Protein AF-E7QZZ4-F1 (afdb_monomer)

Nearest PDB structures (foldseek):
  8rql-assembly1_R  TM=4.074E-01  e=6.180E+00  Homo sapiens
  1i4d-assembly1_A  TM=3.268E-01  e=6.523E+00  Homo sapiens

Sequence (159 aa):
MKKIVRRKFYGGGSCTGNMDLDTPIAASESVMRVAELVAAYLLVGLFVVGLLDFGFLALSFLRAGRATDPRTLIELVDIVLLLFIVAEIYRTVIAYVESEGEVGVVRATVYAGIIALVRKAITFQIDGYSSVTNAAIAAGSYTLLLVGLGTVLWVVSRR

Organism: NCBI:txid797209

pLDDT: mean 82.87, std 15.76, range [37.84, 97.38]

Secondary structure (DSSP, 8-state):
---------------SS-TTTHHHHHHHHHHHHHHHHHHHHHHHHHHHHHHHHHHHHHHHHHHHT-TT-HHHHHHHHHHHHHHHHHHHHHHHHHHHHTT-HHHHHHHHHHHHHHHHHHHHHHT--GGGSSSHHHHHHHHHHHHHHHHHHHHHHHHHHT-

InterPro domains:
  IPR020948 Phosphate-starvation-induced PsiE-like [PF06146] (36-157)

Foldseek 3Di:
DDDDDDDDDDDDDDDDDDPPPVVVVVVVVVVVVVVLVVLLVVLVVVLVVLVVVLVVLVVVCVVVVNPPDPVSVLVSLVSVLVSVLSVLVSQLSVQVVVCVDPLSNLLSVLVSQLSNLVSCVVSQDCVVDPDNVVSVVVVVVSVVSNVVSVVVNVVSVVD

Radius of gyration: 23.57 Å; Cα contacts (8 Å, |Δi|>4): 74; chains: 1; bounding box: 57×45×62 Å

Solvent-accessible surface area (backbone atoms only — not comparable to full-atom values): 9352 Å² total; per-residue (Å²): 136,89,81,92,78,89,83,83,88,88,83,88,90,85,95,83,89,70,88,78,57,58,63,59,50,54,52,50,54,54,52,49,55,51,51,49,53,51,50,52,52,49,46,54,48,52,40,52,51,46,51,49,53,44,49,54,50,54,50,53,32,62,74,68,71,48,73,81,43,69,71,57,48,51,58,53,47,53,48,55,51,49,41,50,50,48,56,40,52,50,52,38,53,50,34,63,68,73,64,56,50,77,67,40,34,54,51,44,46,46,53,42,52,48,54,56,50,50,51,54,60,74,72,60,60,63,86,81,38,99,38,72,68,57,35,52,53,51,53,51,50,53,51,52,52,51,52,50,48,52,49,51,48,55,59,65,71,73,109

Mean predicted aligned error: 10.28 Å

Structure (mmCIF, N/CA/C/O backbone):
data_AF-E7QZZ4-F1
#
_entry.id   AF-E7QZZ4-F1
#
loop_
_atom_site.group_PDB
_atom_site.id
_atom_site.type_symbol
_atom_site.label_atom_id
_atom_site.label_alt_id
_atom_site.label_comp_id
_atom_site.label_asym_id
_atom_site.label_entity_id
_atom_site.label_seq_id
_atom_site.pdbx_PDB_ins_code
_atom_site.Cartn_x
_atom_site.Cartn_y
_atom_site.Cartn_z
_atom_site.occupancy
_atom_site.B_iso_or_equiv
_atom_site.auth_seq_id
_atom_site.auth_comp_id
_atom_site.auth_asym_id
_atom_site.auth_atom_id
_atom_site.pdbx_PDB_model_num
ATOM 1 N N . MET A 1 1 ? -19.718 22.880 13.686 1.00 42.25 1 MET A N 1
ATOM 2 C CA . MET A 1 1 ? -21.036 23.481 14.009 1.00 42.25 1 MET A CA 1
ATOM 3 C C . MET A 1 1 ? -22.128 22.599 13.400 1.00 42.25 1 MET A C 1
ATOM 5 O O . MET A 1 1 ? -21.988 22.274 12.231 1.00 42.25 1 MET A O 1
ATOM 9 N N . LYS A 1 2 ? -23.171 22.239 14.180 1.00 38.03 2 LYS A N 1
ATOM 10 C CA . LYS A 1 2 ? -24.207 21.177 13.986 1.00 38.03 2 LYS A CA 1
ATOM 11 C C . LYS A 1 2 ? -23.729 19.753 14.342 1.00 38.03 2 LYS A C 1
ATOM 13 O O . LYS A 1 2 ? -22.684 19.353 13.869 1.00 38.03 2 LYS A O 1
ATOM 18 N N 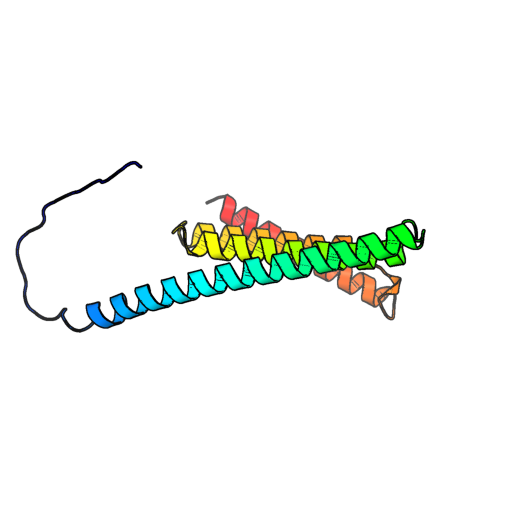. LYS A 1 3 ? -24.438 18.939 15.137 1.00 41.06 3 LYS A N 1
ATOM 19 C CA . LYS A 1 3 ? -25.763 19.076 15.770 1.00 41.06 3 LYS A CA 1
ATOM 20 C C . LYS A 1 3 ? -25.806 18.206 17.038 1.00 41.06 3 LYS A C 1
ATOM 22 O O . LYS A 1 3 ? -25.591 17.004 16.980 1.00 41.06 3 LYS A O 1
ATOM 27 N N . ILE A 1 4 ? -26.125 18.845 18.159 1.00 48.25 4 ILE A N 1
ATOM 28 C CA . ILE A 1 4 ? -26.510 18.230 19.431 1.00 48.25 4 ILE A CA 1
ATOM 29 C C . ILE A 1 4 ? -27.861 17.534 19.223 1.00 48.25 4 ILE A C 1
ATOM 31 O O . ILE A 1 4 ? -28.830 18.195 18.852 1.00 48.25 4 ILE A O 1
ATOM 35 N N . VAL A 1 5 ? -27.945 16.231 19.490 1.00 53.12 5 VAL A N 1
ATOM 36 C CA . VAL A 1 5 ? -29.221 15.526 19.681 1.00 53.12 5 VAL A CA 1
ATOM 37 C C . VAL A 1 5 ? -29.176 14.858 21.048 1.00 53.12 5 VAL A C 1
ATOM 39 O O . VAL A 1 5 ? -28.675 13.753 21.217 1.00 53.12 5 VAL A O 1
ATOM 42 N N . ARG A 1 6 ? -29.710 15.571 22.044 1.00 52.62 6 ARG A N 1
ATOM 43 C CA . ARG A 1 6 ? -30.149 14.976 23.305 1.00 52.62 6 ARG A CA 1
ATOM 44 C C . ARG A 1 6 ? -31.346 14.067 23.018 1.00 52.62 6 ARG A C 1
ATOM 46 O O . ARG A 1 6 ? -32.329 14.532 22.446 1.00 52.62 6 ARG A O 1
ATOM 53 N N . ARG A 1 7 ? -31.333 12.838 23.534 1.00 49.09 7 ARG A N 1
ATOM 54 C CA . ARG A 1 7 ? -32.557 12.181 24.010 1.00 49.09 7 ARG A CA 1
ATOM 55 C C . ARG A 1 7 ? -32.382 11.818 25.474 1.00 49.09 7 ARG A C 1
ATOM 57 O O . ARG A 1 7 ? -31.346 11.318 25.890 1.00 49.09 7 ARG A O 1
ATOM 64 N N . LYS A 1 8 ? -33.405 12.174 26.239 1.00 42.78 8 LYS A N 1
ATOM 65 C CA . LYS A 1 8 ? -33.570 11.957 27.672 1.00 42.78 8 LYS A CA 1
ATOM 66 C C . LYS A 1 8 ? -34.517 10.762 27.845 1.00 42.78 8 LYS A C 1
ATOM 68 O O . LYS A 1 8 ? -35.395 10.586 27.005 1.00 42.78 8 LYS A O 1
ATOM 73 N N . PHE A 1 9 ? -34.391 10.090 28.990 1.00 37.84 9 PHE A N 1
ATOM 74 C CA . PHE A 1 9 ? -35.354 9.180 29.631 1.00 37.84 9 PHE A CA 1
ATOM 75 C C . PHE A 1 9 ? -35.299 7.679 29.285 1.00 37.84 9 PHE A C 1
ATOM 77 O O . PHE A 1 9 ? -35.936 7.219 28.347 1.00 37.84 9 PHE A O 1
ATOM 84 N N . TYR A 1 10 ? -34.649 6.918 30.172 1.00 41.16 10 TYR A N 1
ATOM 85 C CA . TYR A 1 10 ? -35.268 5.785 30.870 1.00 41.16 10 TYR A CA 1
ATOM 86 C C . TYR A 1 10 ? -34.875 5.877 32.350 1.00 41.16 10 TYR A C 1
ATOM 88 O O . TYR A 1 10 ? -33.709 6.094 32.673 1.00 41.16 10 TYR A O 1
ATOM 96 N N . GLY A 1 11 ? -35.860 5.785 33.239 1.00 40.56 11 GLY A N 1
ATOM 97 C CA . GLY A 1 11 ? -35.671 5.658 34.677 1.00 40.56 11 GLY A CA 1
ATOM 98 C C . GLY A 1 11 ? -36.315 4.364 35.163 1.00 40.56 11 GLY A C 1
ATOM 99 O O . GLY A 1 11 ? -37.376 3.996 34.666 1.00 40.56 11 GLY A O 1
ATOM 100 N N . GLY A 1 12 ? -35.684 3.733 36.156 1.00 40.25 12 GLY A N 1
ATOM 101 C CA . GLY A 1 12 ? -36.328 2.793 37.076 1.00 40.25 12 GLY A CA 1
ATOM 102 C C . GLY A 1 12 ? -35.884 1.330 36.984 1.00 40.25 12 GLY A C 1
ATOM 103 O O . GLY A 1 12 ? -36.421 0.580 36.181 1.00 40.25 12 GLY A O 1
ATOM 104 N N . GLY A 1 13 ? -35.017 0.919 37.921 1.00 40.28 13 GLY A N 1
ATOM 105 C CA . GLY A 1 13 ? -35.077 -0.413 38.542 1.00 40.28 13 GLY A C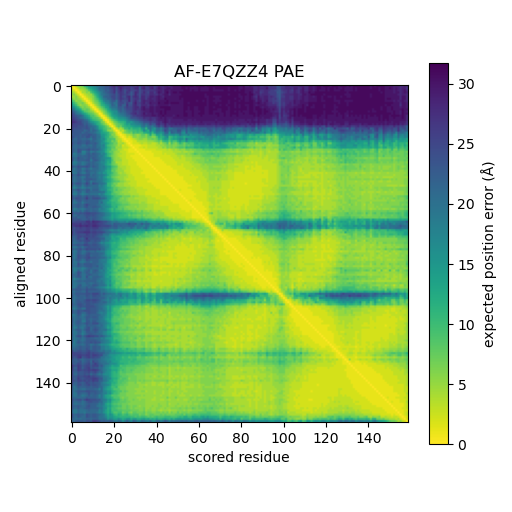A 1
ATOM 106 C C . GLY A 1 13 ? -33.966 -1.413 38.206 1.00 40.28 13 GLY A C 1
ATOM 107 O O . GLY A 1 13 ? -34.109 -2.183 37.266 1.00 40.28 13 GLY A O 1
ATOM 108 N N . SER A 1 14 ? -32.913 -1.460 39.035 1.00 43.72 14 SER A N 1
ATOM 109 C CA . SER A 1 14 ? -32.365 -2.662 39.715 1.00 43.72 14 SER A CA 1
ATOM 110 C C . SER A 1 14 ? -30.895 -2.448 40.115 1.00 43.72 14 SER A C 1
ATOM 112 O O . SER A 1 14 ? -29.994 -2.390 39.285 1.00 43.72 14 SER A O 1
ATOM 114 N N . CYS A 1 15 ? -30.653 -2.310 41.421 1.00 56.16 15 CYS A N 1
ATOM 115 C CA . CYS A 1 15 ? -29.321 -2.340 42.017 1.00 56.16 15 CYS A CA 1
ATOM 116 C C . CYS A 1 15 ? -29.024 -3.771 42.472 1.00 56.16 15 CYS A C 1
ATOM 118 O O . CYS A 1 15 ? -29.404 -4.121 43.581 1.00 56.16 15 CYS A O 1
ATOM 120 N N . THR A 1 16 ? -28.343 -4.566 41.647 1.00 53.19 16 THR A N 1
ATOM 121 C CA . THR A 1 16 ? -27.555 -5.734 42.083 1.00 53.19 16 THR A CA 1
ATOM 122 C C . THR A 1 16 ? -26.642 -6.181 40.934 1.00 53.19 16 THR A C 1
ATOM 124 O O . THR A 1 16 ? -27.094 -6.823 39.995 1.00 53.19 16 THR A O 1
ATOM 127 N N . GLY A 1 17 ? -25.346 -5.847 41.020 1.00 50.84 17 GLY A N 1
ATOM 128 C CA . GLY A 1 17 ? -24.285 -6.599 40.330 1.00 50.84 17 GLY A CA 1
ATOM 129 C C . GLY A 1 17 ? -23.685 -6.057 39.024 1.00 50.84 17 GLY 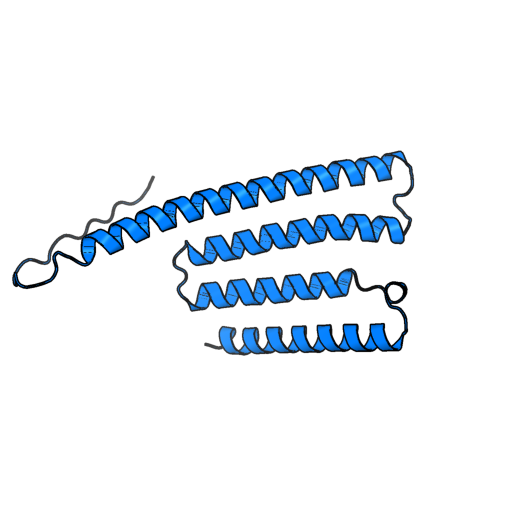A C 1
ATOM 130 O O . GLY A 1 17 ? -23.250 -6.882 38.233 1.00 50.84 17 GLY A O 1
ATOM 131 N N . ASN A 1 18 ? -23.610 -4.738 38.779 1.00 57.66 18 ASN A N 1
ATOM 132 C CA . ASN A 1 18 ? -23.001 -4.209 37.534 1.00 57.66 18 ASN A CA 1
ATOM 133 C C . ASN A 1 18 ? -21.833 -3.209 37.712 1.00 57.66 18 ASN A C 1
ATOM 135 O O . ASN A 1 18 ? -21.394 -2.613 36.742 1.00 57.66 18 ASN A O 1
ATOM 139 N N . MET A 1 19 ? -21.303 -3.010 38.927 1.00 58.62 19 MET A N 1
ATOM 140 C CA . MET A 1 19 ? -20.326 -1.936 39.217 1.00 58.62 19 MET A CA 1
ATOM 141 C C . MET A 1 19 ? -18.837 -2.278 38.998 1.00 58.62 19 MET A C 1
ATOM 143 O O . MET A 1 19 ? -17.996 -1.461 39.356 1.00 58.62 19 MET A O 1
ATOM 147 N N . ASP A 1 20 ? -18.489 -3.426 38.407 1.00 60.53 20 ASP A N 1
ATOM 148 C CA . ASP A 1 20 ? -17.073 -3.836 38.254 1.00 60.53 20 ASP A CA 1
ATOM 149 C C . ASP A 1 20 ? -16.617 -4.039 36.792 1.00 60.53 20 ASP A C 1
ATOM 151 O O . ASP A 1 20 ? -15.437 -4.250 36.524 1.00 60.53 20 ASP A O 1
ATOM 155 N N . LEU A 1 21 ? -17.533 -3.947 35.816 1.00 61.19 21 LEU A N 1
ATOM 156 C CA . LEU A 1 21 ? -17.217 -4.092 34.384 1.00 61.19 21 LEU A CA 1
ATOM 157 C C . LEU A 1 21 ? -17.205 -2.755 33.625 1.00 61.19 21 LEU A C 1
ATOM 159 O O . LEU A 1 21 ? -16.523 -2.633 32.610 1.00 61.19 21 LEU A O 1
ATOM 163 N N . ASP A 1 22 ? -17.879 -1.725 34.137 1.00 65.50 22 ASP A N 1
ATOM 164 C CA . ASP A 1 22 ? -17.979 -0.425 33.461 1.00 65.50 22 ASP A CA 1
ATOM 165 C C . ASP A 1 22 ? -16.650 0.365 33.505 1.00 65.50 22 ASP A C 1
ATOM 167 O O . ASP A 1 22 ? -16.272 1.032 32.540 1.00 65.50 22 ASP A O 1
ATOM 171 N N . THR A 1 23 ? -15.886 0.242 34.595 1.00 72.69 23 THR A N 1
ATOM 172 C CA . THR A 1 23 ? -14.551 0.839 34.787 1.00 72.69 23 THR A CA 1
ATOM 173 C C . THR A 1 23 ? -13.483 0.284 33.832 1.00 72.69 23 THR A C 1
ATOM 175 O O . THR A 1 23 ? -12.795 1.091 33.198 1.00 72.69 23 THR A O 1
ATOM 178 N N . PRO A 1 24 ? -13.316 -1.046 33.671 1.00 74.56 24 PRO A N 1
ATOM 179 C CA . PRO A 1 24 ? -12.363 -1.590 32.703 1.00 74.56 24 PRO A CA 1
ATOM 180 C C . PRO A 1 24 ? -12.770 -1.332 31.243 1.00 74.56 24 PRO A C 1
ATOM 182 O O . PRO A 1 24 ? -11.891 -1.098 30.412 1.00 74.56 24 PRO A O 1
ATOM 185 N N . ILE A 1 25 ? -14.071 -1.294 30.920 1.00 79.44 25 ILE A N 1
ATOM 186 C CA . ILE A 1 25 ? -14.547 -0.956 29.566 1.00 79.44 25 ILE A CA 1
ATOM 187 C C . ILE A 1 25 ? -14.224 0.506 29.220 1.00 79.44 25 ILE A C 1
ATOM 189 O O . ILE A 1 25 ? -13.656 0.774 28.161 1.00 79.44 25 ILE A O 1
ATOM 193 N N . ALA A 1 26 ? -14.497 1.452 30.125 1.00 78.00 26 ALA A N 1
ATOM 194 C CA . ALA A 1 26 ? -14.185 2.868 29.906 1.00 78.00 26 ALA A CA 1
ATOM 195 C C . ALA A 1 26 ? -12.672 3.131 29.784 1.00 78.00 26 ALA A C 1
ATOM 197 O O . ALA A 1 26 ? -12.235 3.961 28.980 1.00 78.00 26 ALA A O 1
ATOM 198 N N . ALA A 1 27 ? -11.854 2.401 30.551 1.00 82.94 27 ALA A N 1
ATOM 199 C CA . ALA A 1 27 ? -10.402 2.452 30.415 1.00 82.94 27 ALA A CA 1
ATOM 200 C C . ALA A 1 27 ? -9.947 1.932 29.040 1.00 82.94 27 ALA A C 1
ATOM 202 O O . ALA A 1 27 ? -9.106 2.561 28.396 1.00 82.94 27 ALA A O 1
ATOM 203 N N . SER A 1 28 ? -10.536 0.831 28.561 1.00 82.56 28 SER A N 1
ATOM 204 C CA . SER A 1 28 ? -10.235 0.261 27.245 1.00 82.56 28 SER A CA 1
ATOM 205 C C . SER A 1 28 ? -10.594 1.211 26.098 1.00 82.56 28 SER A C 1
ATOM 207 O O . SER A 1 28 ? -9.782 1.380 25.188 1.00 82.56 28 SER A O 1
ATOM 209 N N . GLU A 1 29 ? -11.743 1.892 26.163 1.00 84.69 29 GLU A N 1
ATOM 210 C CA . GLU A 1 29 ? -12.149 2.860 25.134 1.00 84.69 29 GLU A CA 1
ATOM 211 C C . GLU A 1 29 ? -11.162 4.036 25.036 1.00 84.69 29 GLU A C 1
ATOM 213 O O . GLU A 1 29 ? -10.754 4.436 23.943 1.00 84.69 29 GLU A O 1
ATOM 218 N N . SER A 1 30 ? -10.729 4.568 26.183 1.00 87.12 30 SER A N 1
ATOM 219 C CA . SER A 1 30 ? -9.753 5.662 26.237 1.00 87.12 30 SER A CA 1
ATOM 220 C C . SER A 1 30 ? -8.394 5.246 25.664 1.00 87.12 30 SER A C 1
ATOM 222 O O . SER A 1 30 ? -7.809 5.967 24.852 1.00 87.12 30 SER A O 1
ATOM 224 N N . VAL A 1 31 ? -7.914 4.050 26.023 1.00 89.25 31 VAL A N 1
ATOM 225 C CA . VAL A 1 31 ? -6.652 3.503 25.502 1.00 89.25 31 VAL A CA 1
ATOM 226 C C . VAL A 1 31 ? -6.726 3.293 23.990 1.00 89.25 31 VAL A C 1
ATOM 228 O O . VAL A 1 31 ? -5.794 3.680 23.285 1.00 89.25 31 VAL A O 1
ATOM 231 N N . MET A 1 32 ? -7.832 2.744 23.479 1.00 86.56 32 MET A N 1
ATOM 232 C CA . MET A 1 32 ? -8.021 2.532 22.043 1.00 86.56 32 MET A CA 1
ATOM 233 C C . MET A 1 32 ? -7.991 3.854 21.270 1.00 86.56 32 MET A C 1
ATOM 235 O O . MET A 1 32 ? -7.299 3.959 20.263 1.00 86.56 32 MET A O 1
ATOM 239 N N . ARG A 1 33 ? -8.657 4.894 21.782 1.00 86.75 33 ARG A N 1
ATOM 240 C CA . ARG A 1 33 ? -8.683 6.226 21.159 1.00 86.75 33 ARG A CA 1
ATOM 241 C C . ARG A 1 33 ? -7.298 6.881 21.108 1.00 86.75 33 ARG A C 1
ATOM 243 O O . ARG A 1 33 ? -6.956 7.544 20.131 1.00 86.75 33 ARG A O 1
ATOM 250 N N . VAL A 1 34 ? -6.478 6.696 22.146 1.00 91.94 34 VAL A N 1
ATOM 251 C CA . VAL A 1 34 ? -5.083 7.171 22.142 1.00 91.94 34 VAL A CA 1
ATOM 252 C C . VAL A 1 34 ? -4.244 6.375 21.142 1.00 91.94 34 VAL A C 1
ATOM 254 O O . VAL A 1 34 ? -3.493 6.973 20.372 1.00 91.94 34 VAL A O 1
ATOM 257 N N . ALA A 1 35 ? -4.381 5.047 21.123 1.00 88.50 35 ALA A N 1
ATOM 258 C CA . ALA A 1 35 ? -3.658 4.182 20.194 1.00 88.50 35 ALA A CA 1
ATOM 259 C C . ALA A 1 35 ? -3.992 4.507 18.732 1.00 88.50 35 ALA A C 1
ATOM 261 O O . ALA A 1 35 ? -3.092 4.587 17.899 1.00 88.50 35 ALA A O 1
ATOM 262 N N . GLU A 1 36 ? -5.264 4.761 18.437 1.00 87.94 36 GLU A N 1
ATOM 263 C CA . GLU A 1 36 ? -5.742 5.204 17.133 1.00 87.94 36 GLU A CA 1
ATOM 264 C C . GLU A 1 36 ? -5.081 6.515 16.698 1.00 87.94 36 GLU A C 1
ATOM 266 O O . GLU A 1 36 ? -4.523 6.594 15.604 1.00 87.94 36 GLU A O 1
ATOM 271 N N . LEU A 1 37 ? -5.088 7.530 17.567 1.00 90.56 37 LEU A N 1
ATOM 272 C CA . LEU A 1 37 ? -4.479 8.824 17.277 1.00 90.56 37 LEU A CA 1
ATOM 273 C C . LEU A 1 37 ? -2.975 8.674 17.005 1.00 90.56 37 LEU A C 1
ATOM 275 O O . LEU A 1 37 ? -2.461 9.224 16.031 1.00 90.56 37 LEU A O 1
ATOM 279 N N . VAL A 1 38 ? -2.274 7.886 17.824 1.00 93.25 38 VAL A N 1
ATOM 280 C CA . VAL A 1 38 ? -0.850 7.582 17.624 1.00 93.25 38 VAL A CA 1
ATOM 281 C C . VAL A 1 38 ? -0.626 6.861 16.295 1.00 93.25 38 VAL A C 1
ATOM 283 O O . VAL A 1 38 ? 0.242 7.273 15.528 1.00 93.25 38 VAL A O 1
ATOM 286 N N . ALA A 1 39 ? -1.416 5.832 15.981 1.00 90.38 39 ALA A N 1
ATOM 287 C CA . ALA A 1 39 ? -1.319 5.101 14.721 1.00 90.38 39 ALA A CA 1
ATOM 288 C C . ALA A 1 39 ? -1.564 6.018 13.514 1.00 90.38 39 ALA A C 1
ATOM 290 O O . ALA A 1 39 ? -0.796 5.979 12.554 1.00 90.38 39 ALA A O 1
ATOM 291 N N . ALA A 1 40 ? -2.570 6.892 13.578 1.00 89.38 40 ALA A N 1
ATOM 292 C CA . ALA A 1 40 ? -2.854 7.868 12.533 1.00 89.38 40 ALA A CA 1
ATOM 293 C C . ALA A 1 40 ? -1.667 8.821 12.312 1.00 89.38 40 ALA A C 1
ATOM 295 O O . ALA A 1 40 ? -1.232 9.003 11.175 1.00 89.38 40 ALA A O 1
ATOM 296 N N . TYR A 1 41 ? -1.087 9.374 13.383 1.00 93.69 41 TYR A N 1
ATOM 297 C CA . TYR A 1 41 ? 0.098 10.232 13.277 1.00 93.69 41 TYR A CA 1
ATOM 298 C C . TYR A 1 41 ? 1.320 9.491 12.733 1.00 93.69 41 TYR A C 1
ATOM 300 O O . TYR A 1 41 ? 2.047 10.048 11.912 1.00 93.69 41 TYR A O 1
ATOM 308 N N . LEU A 1 42 ? 1.542 8.241 13.146 1.00 94.75 42 LEU A N 1
ATOM 309 C CA . LEU A 1 42 ? 2.636 7.419 12.629 1.00 94.75 42 LEU A CA 1
ATOM 310 C C . LEU A 1 42 ? 2.465 7.127 11.138 1.00 94.75 42 LEU A C 1
ATOM 312 O O . LEU A 1 42 ? 3.428 7.260 10.389 1.00 94.75 42 LEU A O 1
ATOM 316 N N . LEU A 1 43 ? 1.255 6.778 10.694 1.00 92.75 43 LEU A N 1
ATOM 317 C CA . LEU A 1 43 ? 0.965 6.520 9.282 1.00 92.75 43 LEU A CA 1
ATOM 318 C C . LEU A 1 43 ? 1.145 7.775 8.428 1.00 92.75 43 LEU A C 1
ATOM 320 O O . LEU A 1 43 ? 1.789 7.710 7.383 1.00 92.75 43 LEU A O 1
ATOM 324 N N . VAL A 1 44 ? 0.645 8.924 8.889 1.00 92.75 44 VAL A N 1
ATOM 325 C CA . VAL A 1 44 ? 0.860 10.212 8.211 1.00 92.75 44 VAL A CA 1
ATOM 326 C C . VAL A 1 44 ? 2.349 10.561 8.176 1.00 92.75 44 VAL A C 1
ATOM 328 O O . VAL A 1 44 ? 2.856 10.966 7.133 1.00 92.75 44 VAL A O 1
ATOM 331 N N . GLY A 1 45 ? 3.073 10.357 9.278 1.00 95.75 45 GLY A N 1
ATOM 332 C CA . GLY A 1 45 ? 4.518 10.566 9.345 1.00 95.75 45 GLY A CA 1
ATOM 333 C C . GLY A 1 45 ? 5.283 9.690 8.351 1.00 95.75 45 GLY A C 1
ATOM 334 O O . GLY A 1 45 ? 6.092 10.207 7.582 1.00 95.75 45 GLY A O 1
ATOM 335 N N . LEU A 1 46 ? 4.981 8.388 8.301 1.00 94.56 46 LEU A N 1
ATOM 336 C CA . LEU A 1 46 ? 5.560 7.456 7.326 1.00 94.56 46 LEU A CA 1
ATOM 337 C C . LEU A 1 46 ? 5.257 7.878 5.888 1.00 94.56 46 LEU A C 1
ATOM 339 O O . LEU A 1 46 ? 6.131 7.800 5.027 1.00 94.56 46 LEU A O 1
ATOM 343 N N . PHE A 1 47 ? 4.033 8.337 5.630 1.00 94.69 47 PHE A N 1
ATOM 344 C CA . PHE A 1 47 ? 3.631 8.804 4.310 1.00 94.69 47 PHE A CA 1
ATOM 345 C C . PHE A 1 47 ? 4.428 10.040 3.884 1.00 94.69 47 PHE A C 1
ATOM 347 O O . PHE A 1 47 ? 4.915 10.102 2.758 1.00 94.69 47 PHE A O 1
ATOM 354 N N . VAL A 1 48 ? 4.614 11.005 4.789 1.00 96.25 48 VAL A N 1
ATOM 355 C CA . VAL A 1 48 ? 5.431 12.197 4.527 1.00 96.25 48 VAL A CA 1
ATOM 356 C C . VAL A 1 48 ? 6.880 11.813 4.246 1.00 96.25 48 VAL A C 1
ATOM 358 O O . VAL A 1 48 ? 7.439 12.285 3.260 1.00 96.25 48 VAL A O 1
ATOM 361 N N . VAL A 1 49 ? 7.479 10.938 5.059 1.00 95.75 49 VAL A N 1
ATOM 362 C CA . VAL A 1 49 ? 8.858 10.470 4.837 1.00 95.75 49 VAL A CA 1
ATOM 363 C C . VAL A 1 49 ? 8.984 9.791 3.475 1.00 95.75 49 VAL A C 1
ATOM 365 O O . VAL A 1 49 ? 9.826 10.194 2.679 1.00 95.75 49 VAL A O 1
ATOM 368 N N . GLY A 1 50 ? 8.097 8.850 3.146 1.00 94.00 50 GLY A N 1
ATOM 369 C CA . GLY A 1 50 ? 8.143 8.184 1.845 1.00 94.00 50 GLY A CA 1
ATOM 370 C C . GLY A 1 50 ? 7.918 9.142 0.665 1.00 94.00 50 GLY A C 1
ATOM 371 O O . GLY A 1 50 ? 8.503 8.953 -0.400 1.00 94.00 50 GLY A O 1
ATOM 372 N N . LEU A 1 51 ? 7.100 10.189 0.837 1.00 96.12 51 LEU A N 1
ATOM 373 C CA . LEU A 1 51 ? 6.863 11.203 -0.193 1.00 96.12 51 LEU A CA 1
ATOM 374 C C . LEU A 1 51 ? 8.121 12.042 -0.435 1.00 96.12 51 LEU A C 1
ATOM 376 O O . LEU A 1 51 ? 8.438 12.360 -1.582 1.00 96.12 51 LEU A O 1
ATOM 380 N N . LEU A 1 52 ? 8.843 12.379 0.635 1.00 96.81 52 LEU A N 1
ATOM 381 C CA . LEU A 1 52 ? 10.131 13.059 0.544 1.00 96.81 52 LEU A CA 1
ATOM 382 C C . LEU A 1 52 ? 11.177 12.165 -0.126 1.00 96.81 52 LEU A C 1
ATOM 384 O O . LEU A 1 52 ? 11.844 12.628 -1.050 1.00 96.81 52 LEU A O 1
ATOM 388 N N . ASP A 1 53 ? 11.275 10.895 0.269 1.00 94.31 53 ASP A N 1
ATOM 389 C CA . ASP A 1 53 ? 12.200 9.924 -0.327 1.00 94.31 53 ASP A CA 1
ATOM 390 C C . ASP A 1 53 ? 11.961 9.780 -1.835 1.00 94.31 53 ASP A C 1
ATOM 392 O O . ASP A 1 53 ? 12.891 9.904 -2.638 1.00 94.31 53 ASP A O 1
ATOM 396 N N . PHE A 1 54 ? 10.697 9.612 -2.238 1.00 94.12 54 PHE A N 1
ATOM 397 C CA . PHE A 1 54 ? 10.294 9.614 -3.643 1.00 94.12 54 PHE A CA 1
ATOM 398 C C . PHE A 1 54 ? 10.701 10.912 -4.349 1.00 94.12 54 PHE A C 1
ATOM 400 O O . PHE A 1 54 ? 11.270 10.869 -5.440 1.00 94.12 54 PHE A O 1
ATOM 407 N N . GLY A 1 55 ? 10.440 12.068 -3.731 1.00 94.12 55 GLY A N 1
ATOM 408 C CA . GLY A 1 55 ? 10.765 13.375 -4.294 1.00 94.12 55 GLY A CA 1
ATOM 409 C C . GLY A 1 55 ? 12.266 13.569 -4.522 1.00 94.12 55 GLY A C 1
ATOM 410 O O . GLY A 1 55 ? 12.674 14.010 -5.599 1.00 94.12 55 GLY A O 1
ATOM 411 N N . PHE A 1 56 ? 13.100 13.202 -3.545 1.00 94.38 56 PHE A N 1
ATOM 412 C CA . PHE A 1 56 ? 14.555 13.272 -3.674 1.00 94.38 56 PHE A CA 1
ATOM 413 C C . PHE A 1 56 ? 15.077 12.316 -4.746 1.00 94.38 56 PHE A C 1
ATOM 415 O O . PHE A 1 56 ? 15.902 12.724 -5.570 1.00 94.38 56 PHE A O 1
ATOM 422 N N . LEU A 1 57 ? 14.572 11.079 -4.784 1.00 91.50 57 LEU A N 1
ATOM 423 C CA . LEU A 1 57 ? 14.969 10.100 -5.790 1.00 91.50 57 LEU A CA 1
ATOM 424 C C . LEU A 1 57 ? 14.586 10.567 -7.200 1.00 91.50 57 LEU A C 1
ATOM 426 O O . LEU A 1 57 ? 15.444 10.634 -8.081 1.00 91.50 57 LEU A O 1
ATOM 430 N N . ALA A 1 58 ? 13.333 10.978 -7.399 1.00 91.19 58 ALA A N 1
ATOM 431 C CA . ALA A 1 58 ? 12.845 11.502 -8.671 1.00 91.19 58 ALA A CA 1
ATOM 432 C C . ALA A 1 58 ? 13.686 12.696 -9.147 1.00 91.19 58 ALA A C 1
ATOM 434 O O . ALA A 1 58 ? 14.126 12.741 -10.297 1.00 91.19 58 ALA A O 1
ATOM 435 N N . LEU A 1 59 ? 13.980 13.642 -8.250 1.00 92.75 59 LEU A N 1
ATOM 436 C CA . LEU A 1 59 ? 14.799 14.809 -8.567 1.00 92.75 59 LEU A CA 1
ATOM 437 C C . LEU A 1 59 ? 16.232 14.423 -8.960 1.00 92.75 59 LEU A C 1
ATOM 439 O O . LEU A 1 59 ? 16.801 15.022 -9.876 1.00 92.75 59 LEU A O 1
ATOM 443 N N . SER A 1 60 ? 16.812 13.422 -8.293 1.00 90.12 60 SER A N 1
ATOM 444 C CA . SER A 1 60 ? 18.143 12.907 -8.626 1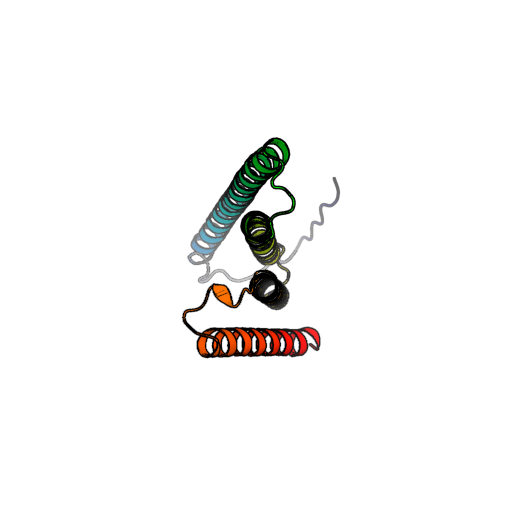.00 90.12 60 SER A CA 1
ATOM 445 C C . SER A 1 60 ? 18.187 12.324 -10.044 1.00 90.12 60 SER A C 1
ATOM 447 O O . SER A 1 60 ? 19.107 12.626 -10.808 1.00 90.12 60 SER A O 1
ATOM 449 N N . PHE A 1 61 ? 17.147 11.586 -10.445 1.00 87.38 61 PHE A N 1
ATOM 450 C CA . PHE A 1 61 ? 17.044 10.979 -11.771 1.00 87.38 61 PHE A CA 1
ATOM 451 C C . PHE A 1 61 ? 16.804 12.002 -12.878 1.00 87.38 61 PHE A C 1
ATOM 453 O O . PHE A 1 61 ? 17.426 11.907 -13.940 1.00 87.38 61 PHE A O 1
ATOM 460 N N . LEU A 1 62 ? 15.971 13.015 -12.616 1.00 87.44 62 LEU A N 1
ATOM 461 C CA . LEU A 1 62 ? 15.743 14.122 -13.546 1.00 87.44 62 LEU A CA 1
ATOM 462 C C . LEU A 1 62 ? 17.037 14.892 -13.829 1.00 87.44 62 LEU A C 1
ATOM 464 O O . LEU A 1 62 ? 17.343 15.177 -14.983 1.00 87.44 62 LEU A O 1
ATOM 468 N N . ARG A 1 63 ? 17.835 15.181 -12.793 1.00 90.38 63 ARG A N 1
ATOM 469 C CA . ARG A 1 63 ? 19.123 15.878 -12.950 1.00 90.38 63 ARG A CA 1
ATOM 470 C C . ARG A 1 63 ? 20.171 15.037 -13.677 1.00 90.38 63 ARG A C 1
ATOM 472 O O . ARG A 1 63 ? 20.989 15.591 -14.401 1.00 90.38 63 ARG A O 1
ATOM 479 N N . ALA A 1 64 ? 20.152 13.720 -13.486 1.00 86.56 64 ALA A N 1
ATOM 480 C CA . ALA A 1 64 ? 21.102 12.804 -14.110 1.00 86.56 64 ALA A CA 1
ATOM 481 C C . ALA A 1 64 ? 20.755 12.440 -15.569 1.00 86.56 64 ALA A C 1
ATOM 483 O O . ALA A 1 64 ? 21.540 11.748 -16.212 1.00 86.56 64 ALA A O 1
ATOM 484 N N . GLY A 1 65 ? 19.589 12.851 -16.087 1.00 81.81 65 GLY A N 1
ATOM 485 C CA . GLY A 1 65 ? 19.149 12.516 -17.447 1.00 81.81 65 GLY A CA 1
ATOM 486 C C . GLY A 1 65 ? 18.842 11.027 -17.663 1.00 81.81 65 GLY A C 1
ATOM 487 O O . GLY A 1 65 ? 18.824 10.567 -18.800 1.00 81.81 65 GLY A O 1
ATOM 488 N N . ARG A 1 66 ? 18.602 10.260 -16.589 1.00 76.69 66 ARG A N 1
ATOM 489 C CA . ARG A 1 66 ? 18.348 8.802 -16.629 1.00 76.69 66 ARG A CA 1
ATOM 490 C C . ARG A 1 66 ? 16.864 8.432 -16.552 1.00 76.69 66 ARG A C 1
ATOM 492 O O . ARG A 1 66 ? 16.524 7.290 -16.270 1.00 76.69 66 ARG A O 1
ATOM 499 N N . ALA A 1 67 ? 15.972 9.390 -16.801 1.00 66.50 67 ALA A N 1
ATOM 500 C CA . ALA A 1 67 ? 14.529 9.218 -16.612 1.00 66.50 67 ALA A CA 1
ATOM 501 C C . ALA A 1 67 ? 13.892 8.124 -17.498 1.00 66.50 67 ALA A C 1
ATOM 503 O O . ALA A 1 67 ? 12.775 7.701 -17.225 1.00 66.50 67 ALA A O 1
ATOM 504 N N . THR A 1 68 ? 14.578 7.666 -18.546 1.00 77.44 68 THR A N 1
ATOM 505 C CA . THR A 1 68 ? 14.069 6.689 -19.522 1.00 77.44 68 THR A CA 1
ATOM 506 C C . THR A 1 68 ? 14.658 5.284 -19.392 1.00 77.44 68 THR A C 1
ATOM 508 O O . THR A 1 68 ? 14.327 4.433 -20.213 1.00 77.44 68 THR A O 1
ATOM 511 N N . ASP A 1 69 ? 15.512 5.008 -18.400 1.00 82.69 69 ASP A N 1
ATOM 512 C CA . ASP A 1 69 ? 15.984 3.638 -18.151 1.00 82.69 69 ASP A CA 1
ATOM 513 C C . ASP A 1 69 ? 14.877 2.818 -17.452 1.00 82.69 69 ASP A C 1
ATOM 515 O O . ASP A 1 69 ? 14.446 3.190 -16.353 1.00 82.69 69 ASP A O 1
ATOM 519 N N . PRO A 1 70 ? 14.408 1.699 -18.043 1.00 80.75 70 PRO A N 1
ATOM 520 C CA . PRO A 1 70 ? 13.383 0.848 -17.442 1.00 80.75 70 PRO A CA 1
ATOM 521 C C . PRO A 1 70 ? 13.723 0.385 -16.024 1.00 80.75 70 PRO A C 1
ATOM 523 O O . PRO A 1 70 ? 12.836 0.303 -15.177 1.00 80.75 70 PRO A O 1
ATOM 526 N N . ARG A 1 71 ? 15.000 0.107 -15.738 1.00 82.62 71 ARG A N 1
ATOM 527 C CA . ARG A 1 71 ? 15.414 -0.388 -14.420 1.00 82.62 71 ARG A CA 1
ATOM 528 C C . ARG A 1 71 ? 15.258 0.695 -13.350 1.00 82.62 71 ARG A C 1
ATOM 530 O O . ARG A 1 71 ? 14.751 0.423 -12.267 1.00 82.62 71 ARG A O 1
ATOM 537 N N . THR A 1 72 ? 15.601 1.934 -13.688 1.00 83.88 72 THR A N 1
ATOM 538 C CA . THR A 1 72 ? 15.424 3.107 -12.820 1.00 83.88 72 THR A CA 1
ATOM 539 C C . THR A 1 72 ? 13.946 3.433 -12.584 1.00 83.88 72 THR A C 1
ATOM 541 O O . THR A 1 72 ? 13.557 3.814 -11.480 1.00 83.88 72 THR A O 1
ATOM 544 N N . LEU A 1 73 ? 13.093 3.245 -13.596 1.00 87.19 73 LEU A N 1
ATOM 545 C CA . LEU A 1 73 ? 11.648 3.433 -13.448 1.00 87.19 73 LEU A CA 1
ATOM 546 C C . LEU A 1 73 ? 11.032 2.432 -12.464 1.00 87.19 73 LEU A C 1
ATOM 548 O O . LEU A 1 73 ? 10.156 2.817 -11.692 1.00 87.19 73 LEU A O 1
ATOM 552 N N . ILE A 1 74 ? 11.505 1.183 -12.448 1.00 87.94 74 ILE A N 1
ATOM 553 C CA . ILE A 1 74 ? 11.038 0.160 -11.500 1.00 87.94 74 ILE A CA 1
ATOM 554 C C . ILE A 1 74 ? 11.366 0.561 -10.056 1.00 87.94 74 ILE A C 1
ATOM 556 O O . ILE A 1 74 ? 10.492 0.485 -9.196 1.00 87.94 74 ILE A O 1
ATOM 560 N N . GLU A 1 75 ? 12.574 1.067 -9.797 1.00 87.56 75 GLU A N 1
ATOM 561 C CA . GLU A 1 75 ? 12.965 1.556 -8.464 1.00 87.56 75 GLU A CA 1
ATOM 562 C C . GLU A 1 75 ? 12.067 2.706 -7.988 1.00 87.56 75 GLU A C 1
ATOM 564 O O . GLU A 1 75 ? 11.639 2.748 -6.834 1.00 87.56 75 GLU A O 1
ATOM 569 N N . LEU A 1 76 ? 11.731 3.630 -8.892 1.00 90.12 76 LEU A N 1
ATOM 570 C CA . LEU A 1 76 ? 10.837 4.742 -8.585 1.00 90.12 76 LEU A CA 1
ATOM 571 C C . LEU A 1 76 ? 9.418 4.252 -8.265 1.00 90.12 76 LEU A C 1
ATOM 573 O O . LEU A 1 76 ? 8.796 4.684 -7.290 1.00 90.12 76 LEU A O 1
ATOM 577 N N . VAL A 1 77 ? 8.919 3.336 -9.092 1.00 90.75 77 VAL A N 1
ATOM 578 C CA . VAL A 1 77 ? 7.618 2.692 -8.925 1.00 90.75 77 VAL A CA 1
ATOM 579 C C . VAL A 1 77 ? 7.569 1.948 -7.589 1.00 90.75 77 VAL A C 1
ATOM 581 O O . VAL A 1 77 ? 6.576 2.069 -6.880 1.00 90.75 77 VAL A O 1
ATOM 584 N N . ASP A 1 78 ? 8.643 1.292 -7.155 1.00 91.00 78 ASP A N 1
ATOM 585 C CA . ASP A 1 78 ? 8.681 0.608 -5.861 1.00 91.00 78 ASP A CA 1
ATOM 586 C C . ASP A 1 78 ? 8.437 1.539 -4.668 1.00 91.00 78 ASP A C 1
ATOM 588 O O . ASP A 1 78 ? 7.669 1.164 -3.772 1.00 91.00 78 ASP A O 1
ATOM 592 N N . ILE A 1 79 ? 8.998 2.755 -4.674 1.00 92.94 79 ILE A N 1
ATOM 593 C CA . ILE A 1 79 ? 8.754 3.754 -3.619 1.00 92.94 79 ILE A CA 1
ATOM 594 C C . ILE A 1 79 ? 7.315 4.267 -3.674 1.00 92.94 79 ILE A C 1
ATOM 596 O O . ILE A 1 79 ? 6.624 4.284 -2.655 1.00 92.94 79 ILE A O 1
ATOM 600 N N . VAL A 1 80 ? 6.825 4.637 -4.859 1.00 91.81 80 VAL A N 1
ATOM 601 C CA . VAL A 1 80 ? 5.437 5.106 -5.026 1.00 91.81 80 VAL A CA 1
ATOM 602 C C . VAL A 1 80 ? 4.448 4.034 -4.578 1.00 91.81 80 VAL A C 1
ATOM 604 O O . VAL A 1 80 ? 3.458 4.311 -3.906 1.00 91.81 80 VAL A O 1
ATOM 607 N N . LEU A 1 81 ? 4.722 2.779 -4.905 1.00 92.00 81 LEU A N 1
ATOM 608 C CA . LEU A 1 81 ? 3.871 1.679 -4.503 1.00 92.00 81 LEU A CA 1
ATOM 609 C C . LEU A 1 81 ? 3.978 1.366 -3.001 1.00 92.00 81 LEU A C 1
ATOM 611 O O . LEU A 1 81 ? 3.013 0.871 -2.421 1.00 92.00 81 LEU A O 1
ATOM 615 N N . LEU A 1 82 ? 5.109 1.662 -2.351 1.00 91.12 82 LEU A N 1
ATOM 616 C CA . LEU A 1 82 ? 5.217 1.621 -0.890 1.00 91.12 82 LEU A CA 1
ATOM 617 C C . LEU A 1 82 ? 4.335 2.704 -0.257 1.00 91.12 82 LEU A C 1
ATOM 619 O O . LEU A 1 82 ? 3.621 2.419 0.702 1.00 91.12 82 LEU A O 1
ATOM 623 N N . LEU A 1 83 ? 4.298 3.907 -0.837 1.00 92.69 83 LEU A N 1
ATOM 624 C CA . LEU A 1 83 ? 3.378 4.966 -0.415 1.00 92.69 83 LEU A CA 1
ATOM 625 C C . LEU A 1 83 ? 1.911 4.562 -0.562 1.00 92.69 83 LEU A C 1
ATOM 627 O O . LEU A 1 83 ? 1.117 4.815 0.344 1.00 92.69 83 LEU A O 1
ATOM 631 N N . PHE A 1 84 ? 1.553 3.887 -1.658 1.00 90.19 84 PHE A N 1
ATOM 632 C CA . PHE A 1 84 ? 0.201 3.354 -1.834 1.00 90.19 84 PHE A CA 1
ATOM 633 C C . PHE A 1 84 ? -0.173 2.336 -0.751 1.00 90.19 84 PHE A C 1
ATOM 635 O O . PHE A 1 84 ? -1.303 2.367 -0.275 1.00 90.19 84 PHE A O 1
ATOM 642 N N . ILE A 1 85 ? 0.762 1.493 -0.293 1.00 90.06 85 ILE A N 1
ATOM 643 C CA . ILE A 1 85 ? 0.512 0.593 0.847 1.00 90.06 85 ILE A CA 1
ATOM 644 C C . ILE A 1 85 ? 0.218 1.384 2.124 1.00 90.06 85 ILE A C 1
ATOM 646 O O . ILE A 1 85 ? -0.715 1.043 2.845 1.00 90.06 85 ILE A O 1
ATOM 650 N N . VAL A 1 86 ? 0.986 2.437 2.415 1.00 90.94 86 VAL A N 1
ATOM 651 C CA . VAL A 1 86 ? 0.764 3.256 3.620 1.00 90.94 86 VAL A CA 1
ATOM 652 C C . VAL A 1 86 ? -0.599 3.952 3.566 1.00 90.94 86 VAL A C 1
ATOM 654 O O . VAL A 1 86 ? -1.346 3.911 4.545 1.00 90.94 86 VAL A O 1
ATOM 657 N N . ALA A 1 87 ? -0.952 4.541 2.419 1.00 87.88 87 ALA A N 1
ATOM 658 C CA . ALA A 1 87 ? -2.260 5.164 2.210 1.00 87.88 87 ALA A CA 1
ATOM 659 C C . ALA A 1 87 ? -3.413 4.159 2.378 1.00 87.88 87 ALA A C 1
ATOM 661 O O . ALA A 1 87 ? -4.457 4.483 2.945 1.00 87.88 87 ALA A O 1
ATOM 662 N N . GLU A 1 88 ? -3.207 2.924 1.934 1.00 89.75 88 GLU A N 1
ATOM 663 C CA . GLU A 1 88 ? -4.192 1.860 2.069 1.00 89.75 88 GLU A CA 1
ATOM 664 C C . GLU A 1 88 ? -4.372 1.413 3.527 1.00 89.75 88 GLU A C 1
ATOM 666 O O . GLU A 1 88 ? -5.500 1.303 4.010 1.00 89.75 88 GLU A O 1
ATOM 671 N N . ILE A 1 89 ? -3.275 1.229 4.272 1.00 89.88 89 ILE A N 1
ATOM 672 C CA . ILE A 1 89 ? -3.337 0.908 5.705 1.00 89.88 89 ILE A CA 1
ATOM 673 C C . ILE A 1 89 ? -4.089 2.012 6.456 1.00 89.88 89 ILE A C 1
ATOM 675 O O . ILE A 1 89 ? -4.965 1.707 7.265 1.00 89.88 89 ILE A O 1
ATOM 679 N N . TYR A 1 90 ? -3.827 3.285 6.147 1.00 89.31 90 TYR A N 1
ATOM 680 C CA . TYR A 1 90 ? -4.572 4.403 6.729 1.00 89.31 90 TYR A CA 1
ATOM 681 C C . TYR A 1 90 ? -6.082 4.273 6.506 1.00 89.31 90 TYR A C 1
ATOM 683 O O . TYR A 1 90 ? -6.856 4.418 7.452 1.00 89.31 90 TYR A O 1
ATOM 691 N N . ARG A 1 91 ? -6.512 3.908 5.294 1.00 85.38 91 ARG A N 1
ATOM 692 C CA . ARG A 1 91 ? -7.932 3.691 4.996 1.00 85.38 91 ARG A CA 1
ATOM 693 C C . ARG A 1 91 ? -8.538 2.560 5.827 1.00 85.38 91 ARG A C 1
ATOM 695 O O . ARG A 1 91 ? -9.660 2.702 6.306 1.00 85.38 91 ARG A O 1
ATOM 702 N N . THR A 1 92 ? -7.805 1.464 6.034 1.00 88.56 92 THR A N 1
ATOM 703 C CA . THR A 1 92 ? -8.280 0.375 6.904 1.00 88.56 92 THR A CA 1
ATOM 704 C C . THR A 1 92 ? -8.415 0.817 8.359 1.00 88.56 92 THR A C 1
ATOM 706 O O . THR A 1 92 ? -9.413 0.485 8.992 1.00 88.56 92 THR A O 1
ATOM 709 N N . VAL A 1 93 ? -7.472 1.615 8.874 1.00 86.81 93 VAL A N 1
ATOM 710 C CA . VAL A 1 93 ? -7.548 2.171 10.233 1.00 86.81 93 VAL A CA 1
ATOM 711 C C . VAL A 1 93 ? -8.772 3.074 10.376 1.00 86.81 93 VAL A C 1
ATOM 713 O O . VAL A 1 93 ? -9.534 2.897 11.317 1.00 86.81 93 VAL A O 1
ATOM 716 N N . ILE A 1 94 ? -9.025 3.976 9.425 1.00 82.75 94 ILE A N 1
ATOM 717 C CA . ILE A 1 94 ? -10.211 4.846 9.466 1.00 82.75 94 ILE A CA 1
ATOM 718 C C . ILE A 1 94 ? -11.512 4.034 9.429 1.00 82.75 94 ILE A C 1
ATOM 720 O O . ILE A 1 94 ? -12.421 4.317 10.204 1.00 82.75 94 ILE A O 1
ATOM 724 N N . ALA A 1 95 ? -11.587 2.980 8.611 1.00 82.62 95 ALA A N 1
ATOM 725 C CA . ALA A 1 95 ? -12.768 2.114 8.559 1.00 82.62 95 ALA A CA 1
ATOM 726 C C . ALA A 1 95 ? -13.051 1.406 9.901 1.00 82.62 95 ALA A C 1
ATOM 728 O O . ALA A 1 95 ? -14.210 1.204 10.264 1.00 82.62 95 ALA A O 1
ATOM 729 N N . TYR A 1 96 ? -12.008 1.059 10.664 1.00 80.06 96 TYR A N 1
ATOM 730 C CA . TYR A 1 96 ? -12.164 0.533 12.026 1.00 80.06 96 TYR A CA 1
ATOM 731 C C . TYR A 1 96 ? -12.760 1.564 12.991 1.00 80.06 96 TYR A C 1
ATOM 733 O O . TYR A 1 96 ? -13.531 1.209 13.880 1.00 80.06 96 TYR A O 1
ATOM 741 N N . VAL A 1 97 ? -12.397 2.832 12.819 1.00 76.94 97 VAL A N 1
ATOM 742 C CA . VAL A 1 97 ? -12.746 3.929 13.729 1.00 76.94 97 VAL A CA 1
ATOM 743 C C . VAL A 1 97 ? -14.136 4.477 13.458 1.00 76.94 97 VAL A C 1
ATOM 745 O O . VAL A 1 97 ? -14.889 4.738 14.393 1.00 76.94 97 VAL A O 1
ATOM 748 N N . GLU A 1 98 ? -14.507 4.647 12.188 1.00 73.44 98 GLU A N 1
ATOM 749 C CA . GLU A 1 98 ? -15.779 5.268 11.797 1.00 73.44 98 GLU A CA 1
ATOM 750 C C . GLU A 1 98 ? -17.005 4.384 12.074 1.00 73.44 98 GLU A C 1
ATOM 752 O O . GLU A 1 98 ? -18.133 4.761 11.757 1.00 73.44 98 GLU A O 1
ATOM 757 N N . SER A 1 99 ? -16.832 3.248 12.759 1.00 60.91 99 SER A N 1
ATOM 758 C CA . SER A 1 99 ? -17.907 2.335 13.154 1.00 60.91 99 SER A CA 1
ATOM 759 C C . SER A 1 99 ? -18.742 1.848 11.963 1.00 60.91 99 SER A C 1
ATOM 761 O O . SER A 1 99 ? -19.945 1.627 12.088 1.00 60.91 99 SER A O 1
ATOM 763 N N . GLU A 1 100 ? -18.100 1.598 10.814 1.00 61.78 100 GLU A N 1
ATOM 764 C CA . GLU A 1 100 ? -18.750 1.039 9.613 1.00 61.78 100 GLU A CA 1
ATOM 765 C C . GLU A 1 100 ? -19.258 -0.416 9.795 1.00 61.78 100 GLU A C 1
ATOM 767 O O . GLU A 1 100 ? -19.711 -1.063 8.848 1.00 61.78 100 GLU A O 1
ATOM 772 N N . GLY A 1 101 ? -19.223 -0.952 11.019 1.00 64.62 101 GLY A N 1
ATOM 773 C CA . GLY A 1 101 ? -19.524 -2.344 11.331 1.00 64.62 101 GLY A CA 1
ATOM 774 C C . GLY A 1 101 ? -18.435 -3.300 10.837 1.00 64.62 101 GLY A C 1
ATOM 775 O O . GLY 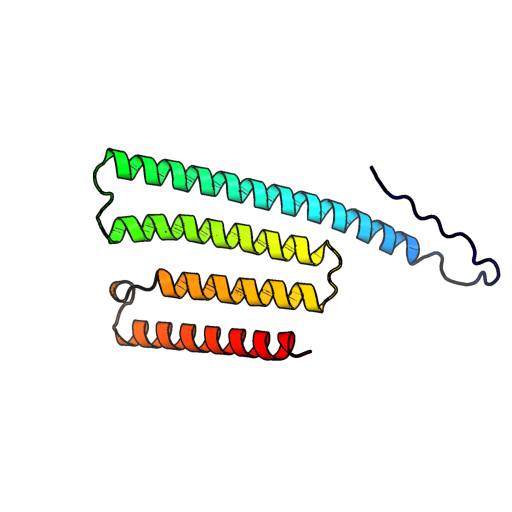A 1 101 ? -17.565 -2.953 10.039 1.00 64.62 101 GLY A O 1
ATOM 776 N N . GLU A 1 102 ? -18.491 -4.550 11.296 1.00 66.75 102 GLU A N 1
ATOM 777 C CA . GLU A 1 102 ? -17.503 -5.585 10.945 1.00 66.75 102 GLU A CA 1
ATOM 778 C C . GLU A 1 102 ? -17.407 -5.816 9.422 1.00 66.75 102 GLU A C 1
ATOM 780 O O . GLU A 1 102 ? -16.343 -6.132 8.890 1.00 66.75 102 GLU A O 1
ATOM 785 N N . VAL A 1 103 ? -18.504 -5.591 8.688 1.00 68.31 103 VAL A N 1
ATOM 786 C CA . VAL A 1 103 ? -18.572 -5.756 7.226 1.00 68.31 103 VAL A CA 1
ATOM 787 C C . VAL A 1 103 ? -17.811 -4.653 6.475 1.00 68.31 103 VAL A C 1
ATOM 789 O O . VAL A 1 103 ? -17.209 -4.937 5.434 1.00 68.31 103 VAL A O 1
ATOM 792 N N . GLY A 1 104 ? -17.808 -3.413 6.983 1.00 76.94 104 GLY A N 1
ATOM 793 C CA . GLY A 1 104 ? -17.067 -2.293 6.387 1.00 76.94 104 GLY A CA 1
ATOM 794 C C . GLY A 1 104 ? -15.559 -2.521 6.448 1.00 76.94 104 GLY A C 1
ATOM 795 O O . GLY A 1 104 ? -14.866 -2.438 5.431 1.00 76.94 104 GLY A O 1
ATOM 796 N N . VAL A 1 105 ? -15.077 -2.967 7.610 1.00 83.00 105 VAL A N 1
ATOM 797 C CA . VAL A 1 105 ? -13.673 -3.329 7.836 1.00 83.00 105 VAL A CA 1
ATOM 798 C C . VAL A 1 105 ? -13.216 -4.436 6.887 1.00 83.00 105 VAL A C 1
ATOM 800 O O . VAL A 1 105 ? -12.219 -4.267 6.186 1.00 83.00 105 VAL A O 1
ATOM 803 N N . VAL A 1 106 ? -13.958 -5.549 6.803 1.00 85.25 106 VAL A N 1
ATOM 804 C CA . VAL A 1 106 ? -13.605 -6.667 5.908 1.00 85.25 106 VAL A CA 1
ATOM 805 C C . VAL A 1 106 ? -13.520 -6.194 4.459 1.00 85.25 106 VAL A C 1
ATOM 807 O O . VAL A 1 106 ? -12.577 -6.538 3.748 1.00 85.25 106 VAL A O 1
ATOM 810 N N . ARG A 1 107 ? -14.471 -5.366 4.013 1.00 84.44 107 ARG A N 1
ATOM 811 C CA . ARG A 1 107 ? -14.468 -4.816 2.655 1.00 84.44 107 ARG A CA 1
ATOM 812 C C . ARG A 1 107 ? -13.242 -3.933 2.411 1.00 84.44 107 ARG A C 1
ATOM 814 O O . ARG A 1 107 ? -12.586 -4.110 1.385 1.00 84.44 107 ARG A O 1
ATOM 821 N N . ALA A 1 108 ? -12.917 -3.030 3.336 1.00 87.31 108 ALA A N 1
ATOM 822 C CA . ALA A 1 108 ? -11.729 -2.183 3.247 1.00 87.31 108 ALA A CA 1
ATOM 823 C C . ALA A 1 108 ? -10.447 -3.027 3.170 1.00 87.31 108 ALA A C 1
ATOM 82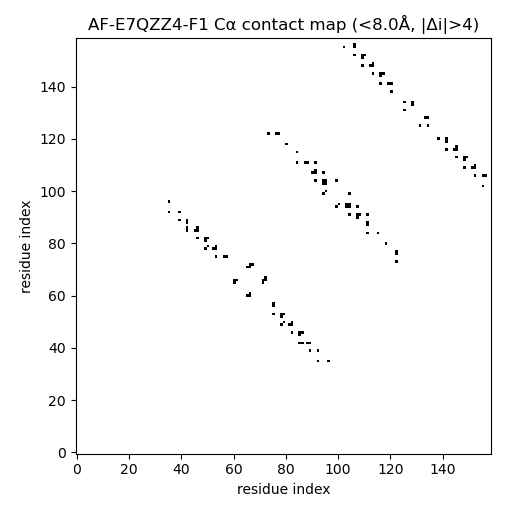5 O O . ALA A 1 108 ? -9.626 -2.821 2.282 1.00 87.31 108 ALA A O 1
ATOM 826 N N . THR A 1 109 ? -10.309 -4.048 4.020 1.00 88.88 109 THR A N 1
ATOM 827 C CA . THR A 1 109 ? -9.146 -4.945 4.008 1.00 88.88 109 THR A CA 1
ATOM 828 C C . THR A 1 109 ? -9.049 -5.781 2.728 1.00 88.88 109 THR A C 1
ATOM 830 O O . THR A 1 109 ? -7.950 -6.008 2.226 1.00 88.88 109 THR A O 1
ATOM 833 N N . VAL A 1 110 ? -10.168 -6.233 2.152 1.00 90.75 110 VAL A N 1
ATOM 834 C CA . VAL A 1 110 ? -10.142 -6.980 0.881 1.00 90.75 110 VAL A CA 1
ATOM 835 C C . VAL A 1 110 ? -9.727 -6.075 -0.280 1.00 90.75 110 VAL A C 1
ATOM 837 O O . VAL A 1 110 ? -8.899 -6.488 -1.093 1.00 90.75 110 VAL A O 1
ATOM 840 N N . TYR A 1 111 ? -10.230 -4.837 -0.342 1.00 90.44 111 TYR A N 1
ATOM 841 C CA . TYR A 1 111 ? -9.749 -3.855 -1.320 1.00 90.44 111 TYR A CA 1
ATOM 842 C C . TYR A 1 111 ? -8.253 -3.587 -1.155 1.00 90.44 111 TYR A C 1
ATOM 844 O O . TYR A 1 111 ? -7.524 -3.626 -2.149 1.00 90.44 111 TYR A O 1
ATOM 852 N N . ALA A 1 112 ? -7.789 -3.440 0.086 1.00 89.38 112 ALA A N 1
ATOM 853 C CA . ALA A 1 112 ? -6.376 -3.282 0.394 1.00 89.38 112 ALA A CA 1
ATOM 854 C C . ALA A 1 112 ? -5.527 -4.445 -0.121 1.00 89.38 112 ALA A C 1
ATOM 856 O O . ALA A 1 112 ? -4.512 -4.244 -0.791 1.00 89.38 112 ALA A O 1
ATOM 857 N N . GLY A 1 113 ? -5.970 -5.675 0.145 1.00 90.44 113 GLY A N 1
ATOM 858 C CA . GLY A 1 113 ? -5.305 -6.882 -0.329 1.00 90.44 113 GLY A CA 1
ATOM 859 C C . GLY A 1 113 ? -5.232 -6.947 -1.856 1.00 90.44 113 GLY A C 1
ATOM 860 O O . GLY A 1 113 ? -4.184 -7.281 -2.407 1.00 90.44 113 GLY A O 1
ATOM 861 N N . ILE A 1 114 ? -6.314 -6.582 -2.553 1.00 93.19 114 ILE A N 1
ATOM 862 C CA . ILE A 1 114 ? -6.340 -6.549 -4.022 1.00 93.19 114 ILE A CA 1
ATOM 863 C C . ILE A 1 114 ? -5.339 -5.520 -4.548 1.00 93.19 114 ILE A C 1
ATOM 865 O O . ILE A 1 114 ? -4.523 -5.859 -5.403 1.00 93.19 114 ILE A O 1
ATOM 869 N N . ILE A 1 115 ? -5.348 -4.293 -4.022 1.00 90.38 115 ILE A N 1
ATOM 870 C CA . ILE A 1 115 ? -4.421 -3.229 -4.436 1.00 90.38 115 ILE A CA 1
ATOM 871 C C . ILE A 1 115 ? -2.964 -3.661 -4.205 1.00 90.38 115 ILE A C 1
ATOM 873 O O . ILE A 1 115 ? -2.119 -3.484 -5.084 1.00 90.38 115 ILE A O 1
ATOM 877 N N . ALA A 1 116 ? -2.669 -4.305 -3.073 1.00 90.38 116 ALA A N 1
ATOM 878 C CA . ALA A 1 116 ? -1.337 -4.821 -2.763 1.00 90.38 116 ALA A CA 1
ATOM 879 C C . ALA A 1 116 ? -0.876 -5.948 -3.712 1.00 90.38 116 ALA A C 1
ATOM 881 O O . ALA A 1 116 ? 0.303 -6.021 -4.067 1.00 90.38 116 ALA A O 1
ATOM 882 N N . LEU A 1 117 ? -1.777 -6.822 -4.165 1.00 92.81 117 LEU A N 1
ATOM 883 C CA . LEU A 1 117 ? -1.437 -7.846 -5.159 1.00 92.81 117 LEU A CA 1
ATOM 884 C C . LEU A 1 117 ? -1.285 -7.262 -6.563 1.00 92.81 117 LEU A C 1
ATOM 886 O O . LEU A 1 117 ? -0.363 -7.642 -7.285 1.00 92.81 117 LEU A O 1
ATOM 890 N N . VAL A 1 118 ? -2.139 -6.307 -6.934 1.00 91.94 118 VAL A N 1
ATOM 891 C CA . VAL A 1 118 ? -2.011 -5.560 -8.192 1.00 91.94 118 VAL A CA 1
ATOM 892 C C . VAL A 1 118 ? -0.665 -4.839 -8.235 1.00 91.94 118 VAL A C 1
ATOM 894 O O . VAL A 1 118 ? 0.031 -4.926 -9.244 1.00 91.94 118 VAL A O 1
ATOM 897 N N . ARG A 1 119 ? -0.228 -4.234 -7.120 1.00 91.50 119 ARG A N 1
ATOM 898 C CA . ARG A 1 119 ? 1.131 -3.695 -6.965 1.00 91.50 119 ARG A CA 1
ATOM 899 C C . ARG A 1 119 ? 2.183 -4.728 -7.371 1.00 91.50 119 ARG A C 1
ATOM 901 O O . ARG A 1 119 ? 3.079 -4.420 -8.151 1.00 91.50 119 ARG A O 1
ATOM 908 N N . LYS A 1 120 ? 2.088 -5.951 -6.843 1.00 89.81 120 LYS A N 1
ATOM 909 C CA . LYS A 1 120 ? 3.089 -6.992 -7.105 1.00 89.81 120 LYS A CA 1
ATOM 910 C C . LYS A 1 120 ? 3.086 -7.461 -8.561 1.00 89.81 120 LYS A C 1
ATOM 912 O O . LYS A 1 120 ? 4.145 -7.804 -9.077 1.00 89.81 120 LYS A O 1
ATOM 917 N N . ALA A 1 121 ? 1.925 -7.438 -9.213 1.00 91.12 121 ALA A N 1
ATOM 918 C CA . ALA A 1 121 ? 1.790 -7.704 -10.640 1.00 91.12 121 ALA A CA 1
ATOM 919 C C . ALA A 1 121 ? 2.386 -6.584 -11.515 1.00 91.12 121 ALA A C 1
ATOM 921 O O . ALA A 1 121 ? 3.024 -6.889 -12.517 1.00 91.12 121 ALA A O 1
ATOM 922 N N . ILE A 1 122 ? 2.232 -5.308 -11.138 1.00 89.19 122 ILE A N 1
ATOM 923 C CA . ILE A 1 122 ? 2.781 -4.171 -11.902 1.00 89.19 122 ILE A CA 1
ATOM 924 C C . ILE A 1 122 ? 4.318 -4.165 -11.872 1.00 89.19 122 ILE A C 1
ATOM 926 O O . ILE A 1 122 ? 4.939 -3.929 -12.903 1.00 89.19 122 ILE A O 1
ATOM 930 N N . THR A 1 123 ? 4.943 -4.476 -10.731 1.00 88.62 123 THR A N 1
ATOM 931 C CA . THR A 1 123 ? 6.415 -4.589 -10.614 1.00 88.62 123 THR A CA 1
ATOM 932 C C . THR A 1 123 ? 6.941 -5.984 -11.001 1.00 88.62 123 THR A C 1
ATOM 934 O O . THR A 1 123 ? 8.054 -6.371 -10.638 1.00 88.62 123 THR A O 1
ATOM 937 N N . PHE A 1 124 ? 6.147 -6.819 -11.673 1.00 90.81 124 PHE A N 1
ATOM 938 C CA . PHE A 1 124 ? 6.582 -8.175 -11.988 1.00 90.81 124 PHE A CA 1
ATOM 939 C C . PHE A 1 124 ? 7.630 -8.172 -13.111 1.00 90.81 124 PHE A C 1
ATOM 941 O O . PHE A 1 124 ? 7.333 -7.811 -14.247 1.00 90.81 124 PHE A O 1
ATOM 948 N N . GLN A 1 125 ? 8.844 -8.637 -12.804 1.00 88.31 125 GLN A N 1
ATOM 949 C CA . GLN A 1 125 ? 9.926 -8.818 -13.776 1.00 88.31 125 GLN A CA 1
ATOM 950 C C . GLN A 1 125 ? 10.444 -10.260 -13.755 1.00 88.31 125 GLN A C 1
ATOM 952 O O . GLN A 1 125 ? 10.720 -10.814 -12.689 1.00 88.31 125 GLN A O 1
ATOM 957 N N . ILE A 1 126 ? 10.596 -10.874 -14.930 1.00 90.25 126 ILE A N 1
ATOM 958 C CA . ILE A 1 126 ? 11.034 -12.276 -15.057 1.00 90.25 126 ILE A CA 1
ATOM 959 C C . ILE A 1 126 ? 12.508 -12.428 -14.653 1.00 90.25 126 ILE A C 1
ATOM 961 O O . ILE A 1 126 ? 12.856 -13.379 -13.957 1.00 90.25 126 ILE A O 1
ATOM 965 N N . ASP A 1 127 ? 13.344 -11.446 -14.993 1.00 87.62 127 ASP A N 1
ATOM 966 C CA . ASP A 1 127 ? 14.791 -11.456 -14.726 1.00 87.62 127 ASP A CA 1
ATOM 967 C C . ASP A 1 127 ? 15.143 -11.403 -13.228 1.00 87.62 127 ASP A C 1
ATOM 969 O O . ASP A 1 127 ? 16.290 -11.616 -12.842 1.00 87.62 127 ASP A O 1
ATOM 973 N N . GLY A 1 128 ? 14.162 -11.124 -12.362 1.00 84.19 128 GLY A N 1
ATOM 974 C CA . GLY A 1 128 ? 14.320 -11.158 -10.906 1.00 84.19 128 GLY A CA 1
ATOM 975 C C . GLY A 1 128 ? 14.288 -12.564 -10.297 1.00 84.19 128 GLY A C 1
ATOM 976 O O . GLY A 1 128 ? 14.471 -12.696 -9.088 1.00 84.19 128 GLY A O 1
ATOM 977 N N . TYR A 1 129 ? 14.040 -13.606 -11.095 1.00 91.31 129 TYR A N 1
ATOM 978 C CA . TYR A 1 129 ? 13.918 -14.989 -10.634 1.00 91.31 129 TYR A CA 1
ATOM 979 C C . TYR A 1 129 ? 15.064 -15.857 -11.157 1.00 91.31 129 TYR A C 1
ATOM 981 O O . TYR A 1 129 ? 15.546 -15.685 -12.271 1.00 91.31 129 TYR A O 1
ATOM 989 N N . SER A 1 130 ? 15.467 -16.857 -10.369 1.00 93.75 130 SER A N 1
ATOM 990 C CA . SER A 1 130 ? 16.562 -17.771 -10.733 1.00 93.75 130 SER A CA 1
ATOM 991 C C . SER A 1 130 ? 16.261 -18.678 -11.932 1.00 93.75 130 SER A C 1
ATOM 993 O O . SER A 1 130 ? 17.176 -19.263 -12.503 1.00 93.75 130 SER A O 1
ATOM 995 N N . SER A 1 131 ? 14.989 -18.827 -12.310 1.00 96.25 131 SER A N 1
ATOM 996 C CA . SER A 1 131 ? 14.569 -19.543 -13.514 1.00 96.25 131 SER A CA 1
ATOM 997 C C . SER A 1 131 ? 13.204 -19.052 -14.000 1.00 96.25 131 SER A C 1
ATOM 999 O O . SER A 1 131 ? 12.394 -18.552 -13.215 1.00 96.25 131 SER A O 1
ATOM 1001 N N . VAL A 1 132 ? 12.916 -19.274 -15.287 1.00 95.31 132 VAL A N 1
ATOM 1002 C CA . VAL A 1 132 ? 11.602 -18.990 -15.893 1.00 95.31 132 VAL A CA 1
ATOM 1003 C C . VAL A 1 132 ? 10.489 -19.779 -15.198 1.00 95.31 132 VAL A C 1
ATOM 1005 O O . VAL A 1 132 ? 9.402 -19.251 -14.979 1.00 95.31 132 VAL A O 1
ATOM 1008 N N . THR A 1 133 ? 10.767 -21.015 -14.776 1.00 96.50 133 THR A N 1
ATOM 1009 C CA . THR A 1 133 ? 9.812 -21.842 -14.025 1.00 96.50 133 THR A CA 1
ATOM 1010 C C . THR A 1 133 ? 9.438 -21.195 -12.691 1.00 96.50 133 THR A C 1
ATOM 1012 O O . THR A 1 133 ? 8.258 -21.132 -12.354 1.00 96.50 133 THR A O 1
ATOM 1015 N N . ASN A 1 134 ? 10.411 -20.644 -11.956 1.00 96.50 134 ASN A N 1
ATOM 1016 C CA . ASN A 1 134 ? 10.145 -19.951 -10.691 1.00 96.50 134 ASN A CA 1
ATOM 1017 C C . ASN A 1 134 ? 9.313 -18.679 -10.904 1.00 96.50 134 ASN A C 1
ATOM 1019 O O . ASN A 1 134 ? 8.386 -18.423 -10.135 1.00 96.50 134 ASN A O 1
ATOM 1023 N N . ALA A 1 135 ? 9.591 -17.926 -11.973 1.00 96.00 135 ALA A N 1
ATOM 1024 C CA . ALA A 1 135 ? 8.777 -16.776 -12.355 1.00 96.00 135 ALA A CA 1
ATOM 1025 C C . ALA A 1 135 ? 7.332 -17.192 -12.693 1.00 96.00 135 ALA A C 1
ATOM 1027 O O . ALA A 1 135 ? 6.383 -16.569 -12.219 1.00 96.00 135 ALA A O 1
ATOM 1028 N N . ALA A 1 136 ? 7.146 -18.278 -13.450 1.00 96.25 136 ALA A N 1
ATOM 1029 C CA . ALA A 1 136 ? 5.825 -18.792 -13.808 1.00 96.25 136 ALA A CA 1
ATOM 1030 C C . ALA A 1 136 ? 5.020 -19.247 -12.578 1.00 96.25 136 ALA A C 1
ATOM 1032 O O . ALA A 1 136 ? 3.837 -18.926 -12.462 1.00 96.25 136 ALA A O 1
ATOM 1033 N N . ILE A 1 137 ? 5.662 -19.933 -11.624 1.00 97.06 137 ILE A N 1
ATOM 1034 C CA . ILE A 1 137 ? 5.032 -20.340 -10.358 1.00 97.06 137 ILE A CA 1
ATOM 1035 C C . ILE A 1 137 ? 4.621 -19.111 -9.538 1.00 97.06 137 ILE A C 1
ATOM 1037 O O . ILE A 1 137 ? 3.508 -19.070 -9.006 1.00 97.06 137 ILE A O 1
ATOM 1041 N N . ALA A 1 138 ? 5.482 -18.093 -9.452 1.00 95.38 138 ALA A N 1
ATOM 1042 C CA . ALA A 1 138 ? 5.165 -16.854 -8.747 1.00 95.38 138 ALA A CA 1
ATOM 1043 C C . ALA A 1 138 ? 3.966 -16.130 -9.383 1.00 95.38 138 ALA A C 1
ATOM 1045 O O . ALA A 1 138 ? 3.010 -15.795 -8.683 1.00 95.38 138 ALA A O 1
ATOM 1046 N N . ALA A 1 139 ? 3.963 -15.964 -10.709 1.00 95.94 139 ALA A N 1
ATOM 1047 C CA . ALA A 1 139 ? 2.854 -15.352 -11.441 1.00 95.94 139 ALA A CA 1
ATOM 1048 C C . ALA A 1 139 ? 1.537 -16.131 -11.266 1.00 95.94 139 ALA A C 1
ATOM 1050 O O . ALA A 1 139 ? 0.485 -15.537 -11.010 1.00 95.94 139 ALA A O 1
ATOM 1051 N N . GLY A 1 140 ? 1.592 -17.465 -11.336 1.00 96.75 140 GLY A N 1
ATOM 1052 C CA . GLY A 1 140 ? 0.449 -18.335 -11.058 1.00 96.75 140 GLY A CA 1
ATOM 1053 C C . GLY A 1 140 ? -0.081 -18.166 -9.632 1.00 96.75 140 GLY A C 1
ATOM 1054 O O . GLY A 1 140 ? -1.289 -18.057 -9.428 1.00 96.75 140 GLY A O 1
ATOM 1055 N N . SER A 1 141 ? 0.816 -18.046 -8.650 1.00 96.56 141 SER A N 1
ATOM 1056 C CA . SER A 1 141 ? 0.457 -17.817 -7.245 1.00 96.56 141 SER A CA 1
ATOM 1057 C C . SER A 1 141 ? -0.228 -16.462 -7.048 1.00 96.56 141 SER A C 1
ATOM 1059 O O . SER A 1 141 ? -1.262 -16.384 -6.389 1.00 96.56 141 SER A O 1
ATOM 1061 N N . TYR A 1 142 ? 0.290 -15.395 -7.666 1.00 95.19 142 TYR A N 1
ATOM 1062 C CA . TYR A 1 142 ? -0.340 -14.070 -7.620 1.00 95.19 142 TYR A CA 1
ATOM 1063 C C . TYR A 1 142 ? -1.711 -14.059 -8.301 1.00 95.19 142 TYR A C 1
ATOM 1065 O O . TYR A 1 142 ? -2.645 -13.454 -7.777 1.00 95.19 142 TYR A O 1
ATOM 1073 N N . THR A 1 143 ? -1.861 -14.783 -9.413 1.00 95.75 143 THR A N 1
ATOM 1074 C CA . THR A 1 143 ? -3.152 -14.955 -10.100 1.00 95.75 143 THR A CA 1
ATOM 1075 C C . THR A 1 143 ? -4.162 -15.649 -9.190 1.00 95.75 143 THR A C 1
ATOM 1077 O O . THR A 1 143 ? -5.289 -15.181 -9.044 1.00 95.75 143 THR A O 1
ATOM 1080 N N . LEU A 1 144 ? -3.750 -16.729 -8.521 1.00 97.38 144 LEU A N 1
ATOM 1081 C CA . LEU A 1 144 ? -4.610 -17.478 -7.609 1.00 97.38 144 LEU A CA 1
ATOM 1082 C C . LEU A 1 144 ? -5.033 -16.631 -6.401 1.00 97.38 144 LEU A C 1
ATOM 1084 O O . LEU A 1 144 ? -6.208 -16.633 -6.037 1.00 97.38 144 LEU A O 1
ATOM 1088 N N . LEU A 1 145 ? -4.112 -15.856 -5.820 1.00 95.88 145 LEU A N 1
ATOM 1089 C CA . LEU A 1 145 ? -4.424 -14.934 -4.725 1.00 95.88 145 LEU A CA 1
ATOM 1090 C C . LEU A 1 145 ? -5.392 -13.824 -5.161 1.00 95.88 145 LEU A C 1
ATOM 1092 O O . LEU A 1 145 ? -6.342 -13.529 -4.436 1.00 95.88 145 LEU A O 1
ATOM 1096 N N . LEU A 1 146 ? -5.198 -13.242 -6.350 1.00 94.94 146 LEU A N 1
ATOM 1097 C CA . LEU A 1 146 ? -6.098 -12.223 -6.902 1.00 94.94 146 LEU A CA 1
ATOM 1098 C C . LEU A 1 146 ? -7.506 -12.778 -7.133 1.00 94.94 146 LEU A C 1
ATOM 1100 O O . LEU A 1 146 ? -8.485 -12.141 -6.747 1.00 94.94 146 LEU A O 1
ATOM 1104 N N . VAL A 1 147 ? -7.618 -13.977 -7.710 1.00 96.56 147 VAL A N 1
ATOM 1105 C CA . VAL A 1 147 ? -8.907 -14.659 -7.901 1.00 96.56 147 VAL A CA 1
ATOM 1106 C C . VAL A 1 147 ? -9.563 -14.973 -6.555 1.00 96.56 147 VAL A C 1
ATOM 1108 O O . VAL A 1 147 ? -10.763 -14.749 -6.395 1.00 96.56 147 VAL A O 1
ATOM 1111 N N . GLY A 1 148 ? -8.793 -15.437 -5.567 1.00 96.00 148 GLY A N 1
ATOM 1112 C CA . GLY A 1 148 ? -9.283 -15.708 -4.216 1.00 96.00 148 GLY A CA 1
ATOM 1113 C C . GLY A 1 148 ? -9.857 -14.460 -3.542 1.00 96.00 148 GLY A C 1
ATOM 1114 O O . GLY A 1 148 ? -11.008 -14.471 -3.107 1.00 96.00 148 GLY A O 1
ATOM 1115 N N . LEU A 1 149 ? -9.104 -13.357 -3.527 1.00 94.19 149 LEU A N 1
ATOM 1116 C CA . LEU A 1 149 ? -9.579 -12.084 -2.975 1.00 94.19 149 LEU A CA 1
ATOM 1117 C C . LEU A 1 149 ? -10.775 -11.524 -3.753 1.00 94.19 149 LEU A C 1
ATOM 1119 O O . LEU A 1 149 ? -11.736 -11.063 -3.139 1.00 94.19 149 LEU A O 1
ATOM 1123 N N . GLY A 1 150 ? -10.760 -11.611 -5.085 1.00 95.06 150 GLY A N 1
ATOM 1124 C CA . GLY A 1 150 ? -11.893 -11.217 -5.923 1.00 95.06 150 GLY A CA 1
ATOM 1125 C C . GLY A 1 150 ? -13.155 -12.029 -5.617 1.00 95.06 150 GLY A C 1
ATOM 1126 O O . GLY A 1 150 ? -14.250 -11.473 -5.553 1.00 95.06 150 GLY A O 1
ATOM 1127 N N . THR A 1 151 ? -13.001 -13.326 -5.340 1.00 95.44 151 THR A N 1
ATOM 1128 C CA . THR A 1 151 ? -14.104 -14.208 -4.936 1.00 95.44 151 THR A CA 1
ATOM 1129 C C . THR A 1 151 ? -14.664 -13.799 -3.575 1.00 95.44 151 THR A C 1
ATOM 1131 O O . THR A 1 151 ? -15.878 -13.667 -3.433 1.00 95.44 151 THR A O 1
ATOM 1134 N N . VAL A 1 152 ? -13.805 -13.531 -2.585 1.00 92.56 152 VAL A N 1
ATOM 1135 C CA . VAL A 1 152 ? -14.239 -13.0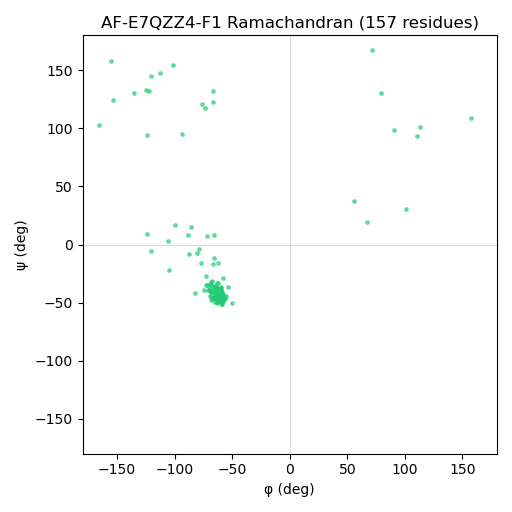31 -1.268 1.00 92.56 152 VAL A CA 1
ATOM 1136 C C . VAL A 1 152 ? -14.981 -11.704 -1.414 1.00 92.56 152 VAL A C 1
ATOM 1138 O O . VAL A 1 152 ? -16.082 -11.562 -0.882 1.00 92.56 152 VAL A O 1
ATOM 1141 N N . LEU A 1 153 ? -14.431 -10.755 -2.180 1.00 91.19 153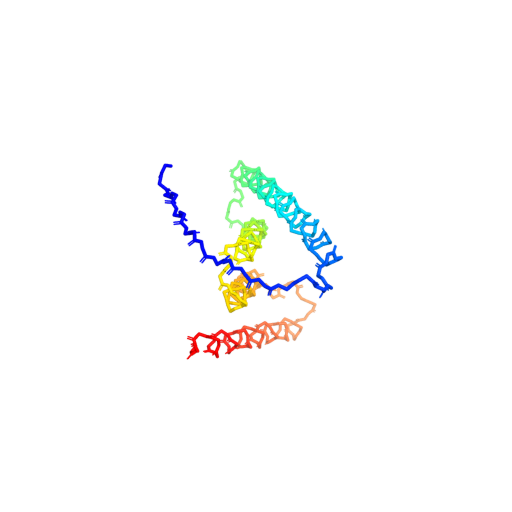 LEU A N 1
ATOM 1142 C CA . LEU A 1 153 ? -15.076 -9.467 -2.433 1.00 91.19 153 LEU A CA 1
ATOM 1143 C C . LEU A 1 153 ? -16.454 -9.652 -3.073 1.00 91.19 153 LEU A C 1
ATOM 1145 O O . LEU A 1 153 ? -17.416 -8.999 -2.674 1.00 91.19 153 LEU A O 1
ATOM 1149 N N . TRP A 1 154 ? -16.573 -10.554 -4.044 1.00 92.94 154 TRP A N 1
ATOM 1150 C CA . TRP A 1 154 ? -17.837 -10.859 -4.707 1.00 92.94 154 TRP A CA 1
ATOM 1151 C C . TRP A 1 154 ? -18.877 -11.462 -3.753 1.00 92.94 154 TRP A C 1
ATOM 1153 O O . TRP A 1 154 ? -20.043 -11.073 -3.797 1.00 92.94 154 TRP A O 1
ATOM 1163 N N . VAL A 1 155 ? -18.469 -12.358 -2.846 1.00 92.06 155 VAL A N 1
ATOM 1164 C CA . VAL A 1 155 ? -19.363 -12.929 -1.823 1.00 92.06 155 VAL A CA 1
ATOM 1165 C C . VAL A 1 155 ? -19.812 -11.861 -0.823 1.00 92.06 155 VAL A C 1
ATOM 1167 O O . VAL A 1 155 ? -21.000 -11.775 -0.515 1.00 92.06 155 VAL A O 1
ATOM 1170 N N . VAL A 1 156 ? -18.882 -11.037 -0.331 1.00 86.50 156 VAL A N 1
ATOM 1171 C CA . VAL A 1 156 ? -19.156 -9.994 0.673 1.00 86.50 156 VAL A CA 1
ATOM 1172 C C . VAL A 1 156 ? -19.975 -8.842 0.088 1.00 86.50 156 VAL A C 1
ATOM 1174 O O . VAL A 1 156 ? -20.808 -8.272 0.780 1.00 86.50 156 VAL A O 1
ATOM 1177 N N . SER A 1 157 ? -19.773 -8.494 -1.184 1.00 83.62 157 SER A N 1
ATOM 1178 C CA . SER A 1 157 ? -20.503 -7.401 -1.846 1.00 83.62 157 SER A CA 1
ATOM 1179 C C . SER A 1 157 ? -21.933 -7.753 -2.257 1.00 83.62 157 SER A C 1
ATOM 1181 O O . SER A 1 157 ? -22.708 -6.843 -2.544 1.00 83.62 157 SER A O 1
ATOM 1183 N N . ARG A 1 158 ? -22.285 -9.044 -2.293 1.00 83.31 158 ARG A N 1
ATOM 1184 C CA . ARG A 1 158 ? -23.637 -9.528 -2.615 1.00 83.31 158 ARG A CA 1
ATOM 1185 C C . ARG A 1 158 ? -24.583 -9.635 -1.418 1.00 83.31 158 ARG A C 1
ATOM 1187 O O . ARG A 1 158 ? -25.754 -9.940 -1.634 1.00 83.31 158 ARG A O 1
ATOM 1194 N N . ARG A 1 159 ? -24.087 -9.454 -0.196 1.00 59.66 159 ARG A N 1
ATOM 1195 C CA .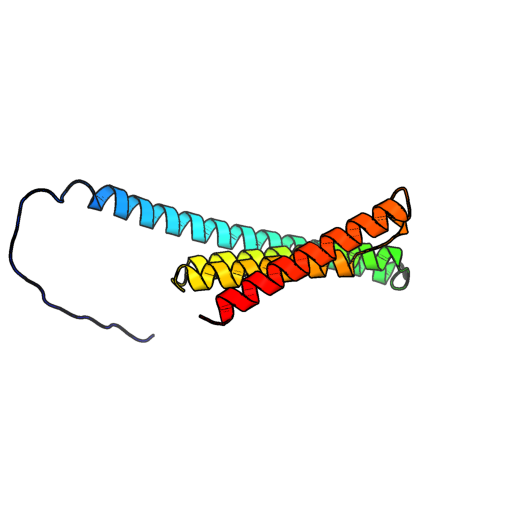 ARG A 1 159 ? -24.900 -9.388 1.024 1.00 59.66 159 ARG A CA 1
ATOM 1196 C C . ARG A 1 159 ? -25.128 -7.937 1.418 1.00 59.66 159 ARG A C 1
ATOM 1198 O O . ARG A 1 159 ? -26.208 -7.686 1.985 1.00 59.66 159 ARG A O 1
#